Protein AF-A0A7C3GNP3-F1 (afdb_monomer_lite)

Secondary structure (DSSP, 8-state):
--HHHHHHHHHHHHHHHHHHHHHHHHHHHHHHTT-HHHHHHHHHHHHHHHHHHHHHHHHTT----HHHHHHHHHHHHHHIIIIIHHHHHHHHHHHT-

Radius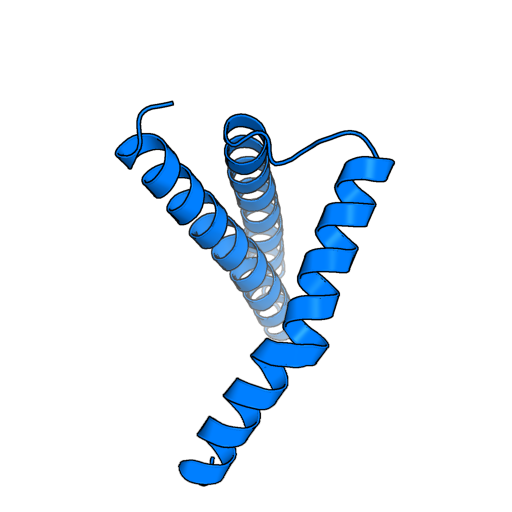 of gyration: 17.43 Å; chains: 1; bounding box: 42×31×42 Å

Structure (mmCIF, N/CA/C/O backbone):
data_AF-A0A7C3GNP3-F1
#
_entry.id   AF-A0A7C3GNP3-F1
#
loop_
_atom_site.group_PDB
_atom_site.id
_atom_site.type_symbol
_atom_site.label_atom_id
_atom_site.label_alt_id
_atom_site.label_comp_id
_atom_site.label_asym_id
_atom_site.label_entity_id
_atom_site.label_seq_id
_atom_site.pdbx_PDB_ins_code
_atom_site.Cartn_x
_atom_site.Cartn_y
_atom_site.Cartn_z
_atom_site.occupancy
_atom_site.B_iso_or_equiv
_atom_site.auth_seq_id
_atom_site.auth_comp_id
_atom_site.auth_asym_id
_atom_site.auth_atom_id
_atom_site.pdbx_PDB_model_num
ATOM 1 N N . MET A 1 1 ? 3.663 14.333 -16.660 1.00 89.12 1 MET A N 1
ATOM 2 C CA . MET A 1 1 ? 3.793 14.664 -15.221 1.00 89.12 1 MET A CA 1
ATOM 3 C C . MET A 1 1 ? 5.189 15.226 -14.954 1.00 89.12 1 MET A C 1
ATOM 5 O O . MET A 1 1 ? 6.125 14.763 -15.593 1.00 89.12 1 MET A O 1
ATOM 9 N N . ARG A 1 2 ? 5.352 16.239 -14.087 1.00 96.69 2 ARG A N 1
ATOM 10 C CA . ARG A 1 2 ? 6.687 16.739 -13.683 1.00 96.69 2 ARG A CA 1
ATOM 11 C C . ARG A 1 2 ? 7.349 15.730 -12.735 1.00 96.69 2 ARG A C 1
ATOM 13 O O . ARG A 1 2 ? 6.632 15.073 -11.990 1.00 96.69 2 ARG A O 1
ATOM 20 N N . ALA A 1 3 ? 8.682 15.643 -12.737 1.00 96.50 3 ALA A N 1
ATOM 21 C CA . ALA A 1 3 ? 9.427 14.655 -11.944 1.00 96.50 3 ALA A CA 1
ATOM 22 C C . ALA A 1 3 ? 9.049 14.685 -10.452 1.00 96.50 3 ALA A C 1
ATOM 24 O O . ALA A 1 3 ? 8.596 13.674 -9.931 1.00 96.50 3 ALA A O 1
ATOM 25 N N . MET A 1 4 ? 9.080 15.866 -9.826 1.00 98.00 4 MET A N 1
ATOM 26 C CA . MET A 1 4 ? 8.688 16.032 -8.419 1.00 98.00 4 MET A CA 1
ATOM 27 C C . MET A 1 4 ? 7.251 15.577 -8.138 1.00 98.00 4 MET A C 1
ATOM 29 O O . MET A 1 4 ? 6.977 14.954 -7.124 1.00 98.00 4 MET A O 1
ATOM 33 N N . THR A 1 5 ? 6.310 15.862 -9.043 1.00 98.38 5 THR A N 1
ATOM 34 C CA . THR A 1 5 ? 4.918 15.417 -8.880 1.00 98.38 5 THR A CA 1
ATOM 35 C C . THR A 1 5 ? 4.808 13.897 -8.954 1.00 98.38 5 THR A C 1
ATOM 37 O O . THR A 1 5 ? 4.036 13.315 -8.200 1.00 98.38 5 THR A O 1
ATOM 40 N N . LYS A 1 6 ? 5.586 13.255 -9.836 1.00 98.31 6 LYS A N 1
ATOM 41 C CA . LYS A 1 6 ? 5.633 11.793 -9.941 1.00 98.31 6 LYS A CA 1
ATOM 42 C C . LYS A 1 6 ? 6.160 11.170 -8.654 1.00 98.31 6 LYS A C 1
ATOM 44 O O . LYS A 1 6 ? 5.521 10.269 -8.125 1.00 98.31 6 LYS A O 1
ATOM 49 N N . GLU A 1 7 ? 7.258 11.701 -8.129 1.00 98.44 7 GLU A N 1
ATOM 50 C CA . GLU A 1 7 ? 7.847 11.258 -6.863 1.00 98.44 7 GLU A CA 1
ATOM 51 C C . GLU A 1 7 ? 6.871 11.429 -5.693 1.00 98.44 7 GLU A C 1
ATOM 53 O O . GLU A 1 7 ? 6.657 10.499 -4.921 1.00 98.44 7 GLU A O 1
ATOM 58 N N . ASN A 1 8 ? 6.191 12.578 -5.618 1.00 98.56 8 ASN A N 1
ATOM 59 C CA . ASN A 1 8 ? 5.184 12.834 -4.589 1.00 98.56 8 ASN A CA 1
ATOM 60 C C . ASN A 1 8 ? 4.021 11.834 -4.655 1.00 98.56 8 ASN A C 1
ATOM 62 O O . ASN A 1 8 ? 3.561 11.368 -3.617 1.00 98.56 8 ASN A O 1
ATOM 66 N N . LEU A 1 9 ? 3.547 11.485 -5.856 1.00 98.56 9 LEU A N 1
ATOM 67 C CA . LEU A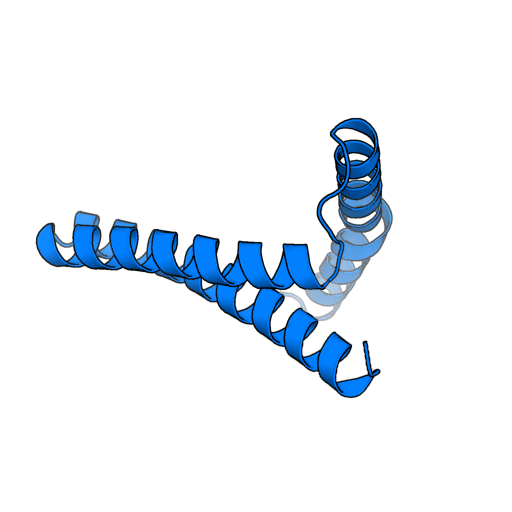 1 9 ? 2.486 10.488 -6.019 1.00 98.56 9 LEU A CA 1
ATOM 68 C C . LEU A 1 9 ? 2.959 9.071 -5.679 1.00 98.56 9 LEU A C 1
ATOM 70 O O . LEU A 1 9 ? 2.188 8.308 -5.106 1.00 98.56 9 LEU A O 1
ATOM 74 N N . GLN A 1 10 ? 4.208 8.717 -5.991 1.00 98.50 10 GLN A N 1
ATOM 75 C CA . GLN A 1 10 ? 4.793 7.431 -5.592 1.00 98.50 10 GLN A CA 1
ATOM 76 C C . GLN A 1 10 ? 4.919 7.332 -4.067 1.00 98.50 10 GLN A C 1
ATOM 78 O O . GLN A 1 10 ? 4.531 6.323 -3.481 1.00 98.50 10 GLN A O 1
ATOM 83 N N . ALA A 1 11 ? 5.391 8.400 -3.419 1.00 98.69 11 ALA A N 1
ATOM 84 C CA . ALA A 1 11 ? 5.465 8.484 -1.966 1.00 98.69 11 ALA A CA 1
ATOM 85 C C . ALA A 1 11 ? 4.072 8.414 -1.318 1.00 98.69 11 ALA A C 1
ATOM 87 O O . ALA A 1 11 ? 3.894 7.697 -0.334 1.00 98.69 11 ALA A O 1
ATOM 88 N N . ALA A 1 12 ? 3.074 9.095 -1.892 1.00 98.75 12 ALA A N 1
ATOM 89 C CA . ALA A 1 12 ? 1.691 9.020 -1.428 1.00 98.75 12 ALA A CA 1
ATOM 90 C C . ALA A 1 12 ? 1.119 7.604 -1.588 1.00 98.75 12 ALA A C 1
ATOM 92 O O . ALA A 1 12 ? 0.598 7.052 -0.627 1.00 98.75 12 ALA A O 1
ATOM 93 N N . PHE A 1 13 ? 1.291 6.963 -2.750 1.00 98.81 13 PHE A N 1
ATOM 94 C CA . PHE A 1 13 ? 0.865 5.577 -2.965 1.00 98.81 13 PHE A CA 1
ATOM 95 C C . PHE A 1 13 ? 1.465 4.616 -1.927 1.00 98.81 13 PHE A C 1
ATOM 97 O O . PHE A 1 13 ? 0.739 3.807 -1.346 1.00 98.81 13 PHE A O 1
ATOM 104 N N . ALA A 1 14 ? 2.766 4.737 -1.642 1.00 98.69 14 ALA A N 1
ATOM 105 C CA . ALA A 1 14 ? 3.424 3.937 -0.613 1.00 98.69 14 ALA A CA 1
ATOM 106 C C . ALA A 1 14 ? 2.863 4.226 0.793 1.00 98.69 14 ALA A C 1
ATOM 108 O O . ALA A 1 14 ? 2.577 3.293 1.544 1.00 98.69 14 ALA A O 1
ATOM 109 N N . GLY A 1 15 ? 2.671 5.503 1.140 1.00 98.75 15 GLY A N 1
ATOM 110 C CA . GLY A 1 15 ? 2.128 5.925 2.432 1.00 98.75 15 GLY A CA 1
ATOM 111 C C . GLY A 1 15 ? 0.708 5.415 2.680 1.00 98.75 15 GLY A C 1
ATOM 112 O O . GLY A 1 15 ? 0.449 4.820 3.727 1.00 98.75 15 GLY A O 1
ATOM 113 N N . GLU A 1 16 ? -0.181 5.576 1.700 1.00 98.81 16 GLU A N 1
ATOM 114 C CA . GLU A 1 16 ? -1.574 5.121 1.778 1.00 98.81 16 GLU A CA 1
ATOM 115 C C . GLU A 1 16 ? -1.673 3.588 1.832 1.00 98.81 16 GLU A C 1
ATOM 117 O O . GLU A 1 16 ? -2.437 3.032 2.622 1.00 98.81 16 GLU A O 1
ATOM 122 N N . SER A 1 17 ? -0.826 2.875 1.079 1.00 98.75 17 SER A N 1
ATOM 123 C CA . SER A 1 17 ? -0.761 1.405 1.125 1.00 98.75 17 SER A CA 1
ATOM 124 C C . SER A 1 17 ? -0.321 0.892 2.504 1.00 98.75 17 SER A C 1
ATOM 126 O O . SER A 1 17 ? -0.900 -0.052 3.048 1.00 98.75 17 SER A O 1
ATOM 128 N N . GLN A 1 18 ? 0.669 1.547 3.121 1.00 98.81 18 GLN A N 1
ATOM 129 C CA . GLN A 1 18 ? 1.091 1.236 4.489 1.00 98.81 18 GLN A CA 1
ATOM 130 C C . GLN A 1 18 ? 0.009 1.586 5.520 1.00 98.81 18 GLN A C 1
ATOM 132 O O . GLN A 1 18 ? -0.160 0.857 6.499 1.00 98.81 18 GLN A O 1
ATOM 137 N N . ALA A 1 19 ? -0.710 2.699 5.341 1.00 98.81 19 ALA A N 1
ATOM 138 C CA . ALA A 1 19 ? -1.811 3.098 6.215 1.00 98.81 19 ALA A CA 1
ATOM 139 C C . ALA A 1 19 ? -2.950 2.070 6.178 1.00 98.81 19 ALA A C 1
ATOM 141 O O . ALA A 1 19 ? -3.341 1.576 7.237 1.00 98.81 19 ALA A O 1
ATOM 142 N N . HIS A 1 20 ? -3.379 1.655 4.982 1.00 98.81 20 HIS A N 1
ATOM 143 C CA . HIS A 1 20 ? -4.349 0.577 4.782 1.00 98.81 20 HIS A CA 1
ATOM 144 C C . HIS A 1 20 ? -3.972 -0.686 5.572 1.00 98.81 20 HIS A C 1
ATOM 146 O O . HIS A 1 20 ? -4.756 -1.161 6.399 1.00 98.81 20 HIS A O 1
ATOM 152 N N . MET A 1 21 ? -2.746 -1.191 5.383 1.00 98.81 21 MET A N 1
ATOM 153 C CA . MET A 1 21 ? -2.280 -2.407 6.059 1.00 98.81 21 MET A CA 1
ATOM 154 C C . MET A 1 21 ? -2.248 -2.249 7.589 1.00 98.81 21 MET A C 1
ATOM 156 O O . MET A 1 21 ? -2.736 -3.115 8.319 1.00 98.81 21 MET A O 1
ATOM 160 N N . LYS A 1 22 ? -1.739 -1.115 8.096 1.00 98.81 22 LYS A N 1
ATOM 161 C CA . LYS A 1 22 ? -1.729 -0.817 9.539 1.00 98.81 22 LYS A CA 1
ATOM 162 C C . LYS A 1 22 ? -3.139 -0.782 10.119 1.00 98.81 22 LYS A C 1
ATOM 164 O O . LYS A 1 22 ? -3.372 -1.348 11.183 1.00 98.81 22 LYS A O 1
ATOM 169 N N . TYR A 1 23 ? -4.086 -0.147 9.437 1.00 98.88 23 TYR A N 1
ATOM 170 C CA . TYR A 1 23 ? -5.450 -0.014 9.938 1.00 98.88 23 TYR A CA 1
ATOM 171 C C . TYR A 1 23 ? -6.201 -1.346 9.949 1.00 98.88 23 TYR A C 1
ATOM 173 O O . TYR A 1 23 ? -6.938 -1.602 10.899 1.00 98.88 23 TYR A O 1
ATOM 181 N N . LEU A 1 24 ? -5.945 -2.254 9.002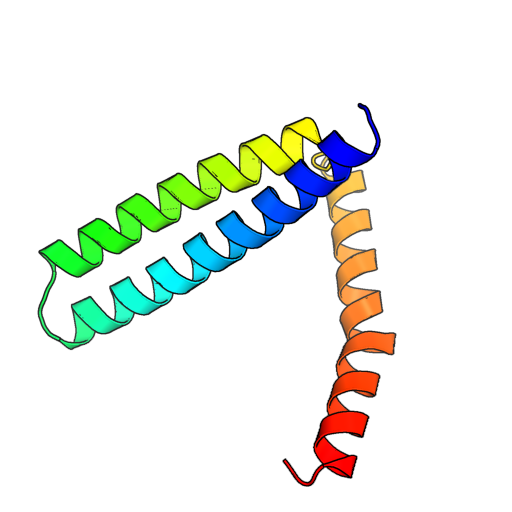 1.00 98.88 24 LEU A N 1
ATOM 182 C CA . LEU A 1 24 ? -6.448 -3.628 9.102 1.00 98.88 24 LEU A CA 1
ATOM 183 C C . LEU A 1 24 ? -5.880 -4.364 10.326 1.00 98.88 24 LEU A C 1
ATOM 185 O O . LEU A 1 24 ? -6.633 -5.008 11.062 1.00 98.88 24 LEU A O 1
ATOM 189 N N . ALA A 1 25 ? -4.580 -4.225 10.600 1.00 98.81 25 ALA A N 1
ATOM 190 C CA . ALA A 1 25 ? -3.962 -4.814 11.789 1.00 98.81 25 ALA A CA 1
ATOM 191 C C . ALA A 1 25 ? -4.529 -4.220 13.095 1.00 98.81 25 ALA A C 1
ATOM 193 O O . ALA A 1 25 ? -4.830 -4.954 14.039 1.00 98.81 25 ALA A O 1
ATOM 194 N N . PHE A 1 26 ? -4.743 -2.902 13.144 1.00 98.81 26 PHE A N 1
ATOM 195 C CA . PHE A 1 26 ? -5.336 -2.22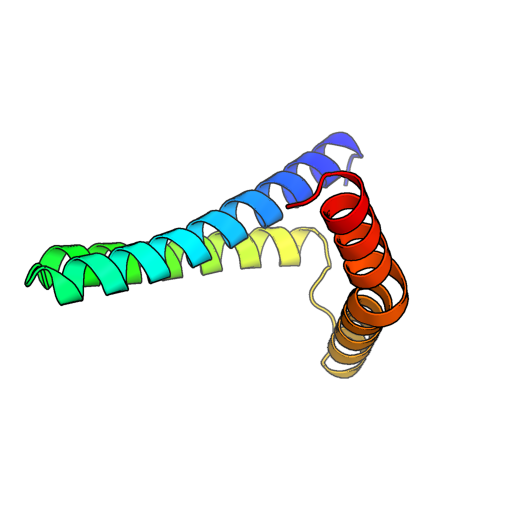5 14.302 1.00 98.81 26 PHE A CA 1
ATOM 196 C C . PHE A 1 26 ? -6.799 -2.613 14.506 1.00 98.81 26 PHE A C 1
ATOM 198 O O . PHE A 1 26 ? -7.226 -2.792 15.645 1.00 98.81 26 PHE A O 1
ATOM 205 N N . ALA A 1 27 ? -7.557 -2.808 13.424 1.00 98.88 27 ALA A N 1
ATOM 206 C CA . ALA A 1 27 ? -8.912 -3.332 13.506 1.00 98.88 27 ALA A CA 1
ATOM 207 C C . ALA A 1 27 ? -8.940 -4.725 14.146 1.00 98.88 27 ALA A C 1
ATOM 209 O O . ALA A 1 27 ? -9.725 -4.963 15.062 1.00 98.88 27 ALA A O 1
ATOM 210 N N . ALA A 1 28 ? -8.050 -5.624 13.712 1.00 98.75 28 ALA A N 1
ATOM 211 C CA . ALA A 1 28 ? -7.943 -6.966 14.280 1.00 98.75 28 ALA A CA 1
ATOM 212 C C . ALA A 1 28 ? -7.565 -6.935 15.770 1.00 98.75 28 ALA A C 1
ATOM 214 O O . ALA A 1 28 ? -8.087 -7.721 16.560 1.00 98.75 28 ALA A O 1
ATOM 215 N N . GLN A 1 29 ? -6.686 -6.014 16.174 1.00 98.88 29 GLN A N 1
ATOM 216 C CA . GLN A 1 29 ? -6.344 -5.819 17.581 1.00 98.88 29 GLN A CA 1
ATOM 217 C C . GLN A 1 29 ? -7.533 -5.276 18.394 1.00 98.88 29 GLN A C 1
ATOM 219 O O . GLN A 1 29 ? -7.828 -5.799 19.466 1.00 98.88 29 GLN A O 1
ATOM 224 N N . ALA A 1 30 ? -8.264 -4.289 17.871 1.00 98.81 30 ALA A N 1
ATOM 225 C CA . ALA A 1 30 ? -9.452 -3.742 18.525 1.00 98.81 30 ALA A CA 1
ATOM 226 C C . ALA A 1 30 ? -10.560 -4.797 18.708 1.00 98.81 30 ALA A C 1
ATOM 228 O O . ALA A 1 30 ? -11.244 -4.793 19.732 1.00 98.81 30 ALA A O 1
ATOM 229 N N . GLU A 1 31 ? -10.709 -5.727 17.761 1.00 98.62 31 GLU A N 1
ATOM 230 C CA . GLU A 1 31 ? -11.639 -6.854 17.885 1.00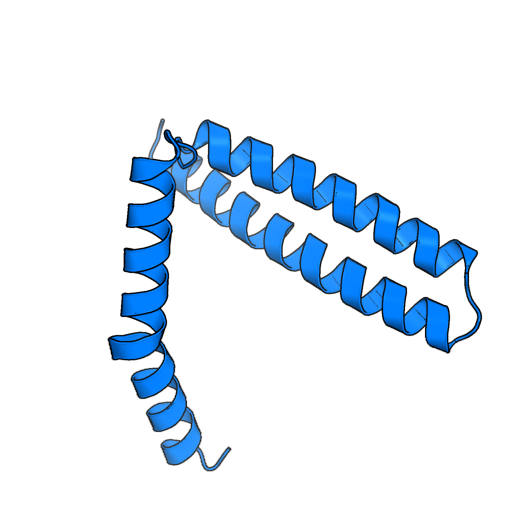 98.62 31 GLU A CA 1
ATOM 231 C C . GLU A 1 31 ? -11.235 -7.790 19.035 1.00 98.62 31 GLU A C 1
ATOM 233 O O . GLU A 1 31 ? -12.063 -8.117 19.886 1.00 98.62 31 GLU A O 1
ATOM 238 N N . LYS A 1 32 ? -9.943 -8.145 19.137 1.00 98.75 32 LYS A N 1
ATOM 239 C CA . LYS A 1 32 ? -9.407 -8.960 20.247 1.00 98.75 32 LYS A CA 1
ATOM 240 C C . LYS A 1 32 ? -9.617 -8.309 21.617 1.00 98.75 32 LYS A C 1
ATOM 242 O O . LYS A 1 32 ? -9.790 -9.009 22.609 1.00 98.75 32 LYS A O 1
ATOM 247 N N . GLU A 1 33 ? -9.615 -6.981 21.672 1.00 98.75 33 GLU A N 1
ATOM 248 C CA . GLU A 1 33 ? -9.856 -6.196 22.888 1.00 98.75 33 GLU A CA 1
ATOM 249 C C . GLU A 1 33 ? -11.347 -5.975 23.201 1.00 98.75 33 GLU A C 1
ATOM 251 O O . GLU A 1 33 ? -11.673 -5.279 24.165 1.00 98.75 33 GLU A O 1
ATOM 256 N N . GLY A 1 34 ? -12.266 -6.521 22.397 1.00 98.50 34 GLY A N 1
ATOM 257 C CA . GLY A 1 34 ? -13.705 -6.346 22.594 1.00 98.50 34 GLY A CA 1
ATOM 258 C C . GLY A 1 34 ? -14.191 -4.923 22.298 1.00 98.50 34 GLY A C 1
ATOM 259 O O . GLY A 1 34 ? -15.135 -4.444 22.928 1.00 98.50 34 GLY A O 1
ATOM 260 N N . LYS A 1 35 ? -13.551 -4.225 21.350 1.00 98.81 35 LYS A N 1
ATOM 261 C CA . LYS A 1 35 ? -13.880 -2.851 20.929 1.00 98.81 35 LYS A CA 1
ATOM 262 C C . LYS A 1 35 ? -14.471 -2.826 19.505 1.00 98.81 35 LYS A C 1
ATOM 264 O O . LYS A 1 35 ? -13.888 -2.199 18.614 1.00 98.81 35 LYS A O 1
ATOM 269 N N . PRO A 1 36 ? -15.661 -3.409 19.266 1.00 98.25 36 PRO A N 1
ATOM 270 C CA . PRO A 1 36 ? -16.184 -3.640 17.912 1.00 98.25 36 PRO A CA 1
ATOM 271 C C . PRO A 1 36 ? -16.432 -2.348 17.117 1.00 98.25 36 PRO A C 1
ATOM 273 O O . PRO A 1 36 ? -16.233 -2.295 15.906 1.00 98.25 36 PRO A O 1
ATOM 276 N N . ASN A 1 37 ? -16.815 -1.253 17.784 1.00 98.81 37 ASN A N 1
ATOM 277 C CA . ASN A 1 37 ? -16.996 0.037 17.111 1.00 98.81 37 ASN A CA 1
ATOM 278 C C . ASN A 1 37 ? -15.674 0.637 16.610 1.00 98.81 37 ASN A C 1
ATOM 280 O O . ASN A 1 37 ? -15.663 1.277 15.561 1.00 98.81 37 ASN A O 1
ATOM 284 N N . ILE A 1 38 ? -14.575 0.426 17.342 1.00 98.81 38 ILE A N 1
ATOM 285 C CA . ILE A 1 38 ? -13.240 0.898 16.955 1.00 98.81 38 ILE A CA 1
ATOM 286 C C . ILE A 1 38 ? -12.682 0.007 15.844 1.00 98.81 38 ILE A C 1
ATOM 288 O O . ILE A 1 38 ? -12.150 0.528 14.868 1.00 98.81 38 ILE A O 1
ATOM 292 N N . ALA A 1 39 ? -12.875 -1.312 15.938 1.00 98.88 39 ALA A N 1
ATOM 293 C CA . ALA A 1 39 ? -12.517 -2.240 14.867 1.00 98.88 39 ALA A CA 1
ATOM 294 C C . ALA A 1 39 ? -13.197 -1.855 13.543 1.00 98.88 39 ALA A C 1
ATOM 296 O O . ALA A 1 39 ? -12.528 -1.673 12.526 1.00 98.88 39 ALA A O 1
ATOM 297 N N . ARG A 1 40 ? -14.513 -1.607 13.582 1.00 98.81 40 ARG A N 1
ATOM 298 C CA . ARG A 1 40 ? -15.284 -1.149 12.419 1.00 98.81 40 ARG A CA 1
ATOM 299 C C . ARG A 1 40 ? -14.797 0.196 11.876 1.00 98.81 40 ARG A C 1
ATOM 301 O O . ARG A 1 40 ? -14.758 0.378 10.662 1.00 98.81 40 ARG A O 1
ATOM 308 N N . LEU A 1 41 ? -14.433 1.136 12.752 1.00 98.88 41 LEU A N 1
ATOM 309 C CA . LEU A 1 41 ? -13.868 2.420 12.333 1.00 98.88 41 LEU A CA 1
ATOM 310 C C . LEU A 1 41 ? -12.557 2.216 11.565 1.00 98.88 41 LEU A C 1
ATOM 312 O O . LEU A 1 41 ? -12.414 2.743 10.466 1.00 98.88 41 LEU A O 1
ATOM 316 N N . PHE A 1 42 ? -11.633 1.418 12.101 1.00 98.88 42 PHE A N 1
ATOM 317 C CA . PHE A 1 42 ? -10.368 1.137 11.427 1.00 98.88 42 PHE A CA 1
ATOM 318 C C . PHE A 1 42 ? -10.558 0.410 10.093 1.00 98.88 42 PHE A C 1
ATOM 320 O O . PHE A 1 42 ? -9.895 0.766 9.127 1.00 98.88 42 PHE A O 1
ATOM 327 N N . GLN A 1 43 ? -11.492 -0.541 9.996 1.00 98.88 43 GLN A N 1
ATOM 328 C CA . GLN A 1 43 ? -11.826 -1.193 8.722 1.00 98.88 43 GLN A CA 1
ATOM 329 C C . GLN A 1 43 ? -12.348 -0.194 7.683 1.00 98.88 43 GLN A C 1
ATOM 331 O O . GLN A 1 43 ? -11.939 -0.238 6.524 1.00 98.88 43 GLN A O 1
ATOM 336 N N . ALA A 1 44 ? -13.229 0.722 8.095 1.00 98.81 44 ALA A N 1
ATOM 337 C CA . ALA A 1 44 ? -13.766 1.745 7.204 1.00 98.81 44 ALA A CA 1
ATOM 338 C C . ALA A 1 44 ? -12.668 2.697 6.702 1.00 98.81 44 ALA A C 1
ATOM 340 O O . ALA A 1 44 ? -12.622 3.003 5.512 1.00 98.81 44 ALA A O 1
ATOM 341 N N . ILE A 1 45 ? -11.762 3.123 7.587 1.00 98.81 45 ILE A N 1
ATOM 342 C CA . ILE A 1 45 ? -10.634 3.987 7.214 1.00 98.81 45 ILE A CA 1
ATOM 343 C C . ILE A 1 45 ? -9.641 3.222 6.333 1.00 98.81 45 ILE A C 1
ATOM 345 O O . ILE A 1 45 ? -9.212 3.758 5.322 1.00 98.81 45 ILE A O 1
ATOM 349 N N . ALA A 1 46 ? -9.336 1.955 6.632 1.00 98.88 46 ALA A N 1
ATOM 350 C CA . ALA A 1 46 ? -8.476 1.136 5.779 1.00 98.88 46 ALA A CA 1
ATOM 351 C C . ALA A 1 46 ? -9.000 1.094 4.336 1.00 98.88 46 ALA A C 1
ATOM 353 O O . ALA A 1 46 ? -8.228 1.249 3.392 1.00 98.88 46 ALA A O 1
ATOM 354 N N . TYR A 1 47 ? -10.312 0.936 4.151 1.00 98.88 47 TYR A N 1
ATOM 355 C CA . TYR A 1 47 ? -10.914 1.000 2.821 1.00 98.88 47 TYR A CA 1
ATOM 356 C C . TYR A 1 47 ? -10.795 2.394 2.181 1.00 98.88 47 TYR A C 1
ATOM 358 O O . TYR A 1 47 ? -10.540 2.491 0.982 1.00 98.88 47 TYR A O 1
ATOM 366 N N . ALA A 1 48 ? -10.923 3.474 2.957 1.00 98.81 48 ALA A N 1
ATOM 367 C CA . ALA A 1 48 ? -10.681 4.826 2.452 1.00 98.81 48 ALA A CA 1
ATOM 368 C C . ALA A 1 48 ? -9.238 5.000 1.938 1.00 98.81 48 ALA A C 1
ATOM 370 O O . ALA A 1 48 ? -9.054 5.475 0.818 1.00 98.81 48 ALA A O 1
ATOM 371 N N . GLU A 1 49 ? -8.230 4.514 2.670 1.00 98.81 49 GLU A N 1
ATOM 372 C CA . GLU A 1 49 ? -6.832 4.615 2.219 1.00 98.81 49 GLU A CA 1
ATOM 373 C C . GLU A 1 49 ? -6.550 3.743 0.993 1.00 98.81 49 GLU A C 1
ATOM 375 O O . GLU A 1 49 ? -5.787 4.132 0.110 1.00 98.81 49 GLU A O 1
ATOM 380 N N . GLN A 1 50 ? -7.234 2.602 0.856 1.00 98.81 50 GLN A N 1
ATOM 381 C CA . GLN A 1 50 ? -7.195 1.828 -0.386 1.00 98.81 50 GLN A CA 1
ATOM 382 C C . GLN A 1 50 ? -7.712 2.655 -1.576 1.00 98.81 50 GLN A C 1
ATOM 384 O O . GLN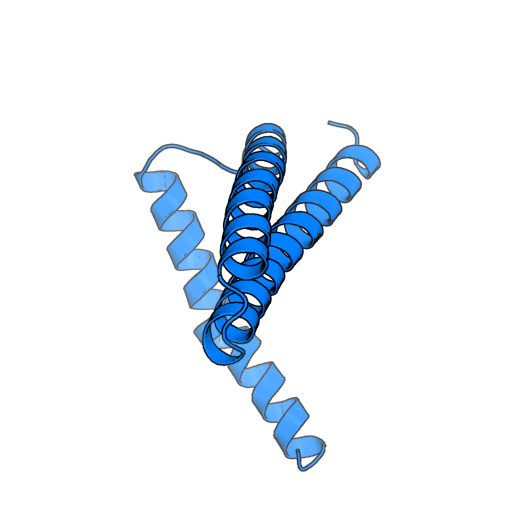 A 1 50 ? -7.123 2.605 -2.659 1.00 98.81 50 GLN A O 1
ATOM 389 N N . VAL A 1 51 ? -8.788 3.430 -1.398 1.00 98.81 51 VAL A N 1
ATOM 390 C CA . VAL A 1 51 ? -9.302 4.336 -2.439 1.00 98.81 51 VAL A CA 1
ATOM 391 C C . VAL A 1 51 ? -8.276 5.427 -2.767 1.00 98.81 51 VAL A C 1
ATOM 393 O O . VAL A 1 51 ? -8.019 5.671 -3.947 1.00 98.81 51 VAL A O 1
ATOM 396 N N . HIS A 1 52 ? -7.644 6.044 -1.764 1.00 98.81 52 HIS A N 1
ATOM 397 C CA . HIS A 1 52 ? -6.590 7.045 -1.978 1.00 98.81 52 HIS A CA 1
ATOM 398 C C . HIS A 1 52 ? -5.389 6.464 -2.741 1.00 98.81 52 HIS A C 1
ATOM 400 O O . HIS A 1 52 ? -5.009 6.995 -3.790 1.00 98.81 52 HIS A O 1
ATOM 406 N N . ALA A 1 53 ? -4.858 5.321 -2.295 1.00 98.75 53 ALA A N 1
ATOM 407 C CA . ALA A 1 53 ? -3.765 4.613 -2.959 1.00 98.75 53 ALA A CA 1
ATOM 408 C C . ALA A 1 53 ? -4.116 4.263 -4.415 1.00 98.75 53 ALA A C 1
ATOM 410 O O . ALA A 1 53 ? -3.335 4.526 -5.331 1.00 98.75 53 ALA A O 1
ATOM 411 N N . THR A 1 54 ? -5.322 3.738 -4.652 1.00 98.75 54 THR A N 1
ATOM 412 C CA . THR A 1 54 ? -5.788 3.364 -5.997 1.00 98.75 54 THR A CA 1
ATOM 413 C C . THR A 1 54 ? -5.842 4.575 -6.929 1.00 98.75 54 THR A C 1
ATOM 415 O O . THR A 1 54 ? -5.441 4.481 -8.090 1.00 98.75 54 THR A O 1
ATOM 418 N N . ASN A 1 55 ? -6.284 5.733 -6.429 1.00 98.81 55 ASN A N 1
ATOM 419 C CA . ASN A 1 55 ? -6.304 6.969 -7.209 1.00 98.81 55 ASN A CA 1
ATOM 420 C C . ASN A 1 55 ? -4.888 7.417 -7.595 1.00 98.81 55 ASN A C 1
ATOM 422 O O . ASN A 1 55 ? -4.651 7.758 -8.753 1.00 98.81 55 ASN A O 1
ATOM 426 N N . HIS A 1 56 ? -3.928 7.371 -6.668 1.00 98.69 56 HIS A N 1
ATOM 427 C CA . HIS A 1 56 ? -2.536 7.714 -6.970 1.00 98.69 56 HIS A CA 1
ATOM 428 C C . HIS A 1 56 ? -1.901 6.749 -7.975 1.00 98.69 56 HIS A C 1
ATOM 430 O O . HIS A 1 56 ? -1.262 7.199 -8.926 1.00 98.69 56 HIS A O 1
ATOM 436 N N . LEU A 1 57 ? -2.126 5.441 -7.821 1.00 98.50 57 LEU A N 1
ATOM 437 C CA . LEU A 1 57 ? -1.628 4.434 -8.759 1.00 98.50 57 LEU A CA 1
ATOM 438 C C . LEU A 1 57 ? -2.203 4.641 -10.166 1.00 98.50 57 LEU A C 1
ATOM 440 O O . LEU A 1 57 ? -1.475 4.547 -11.156 1.00 98.50 57 LEU A O 1
ATOM 444 N N . LYS A 1 58 ? -3.492 4.985 -10.256 1.00 98.31 58 LYS A N 1
ATOM 445 C CA . LYS A 1 58 ? -4.146 5.319 -11.523 1.00 98.31 58 LYS A CA 1
ATOM 446 C C . LYS A 1 58 ? -3.516 6.547 -12.184 1.00 98.31 58 LYS A C 1
ATOM 448 O O . LYS A 1 58 ? -3.198 6.485 -13.368 1.00 98.31 58 LYS A O 1
ATOM 453 N N . GLU A 1 59 ? -3.285 7.629 -11.439 1.00 98.31 59 GLU A N 1
ATOM 454 C CA . GLU A 1 59 ? -2.635 8.842 -11.968 1.00 98.31 59 GLU A CA 1
ATOM 455 C C . GLU A 1 59 ? -1.170 8.612 -12.377 1.00 98.31 59 GLU A C 1
ATOM 457 O O . GLU A 1 59 ? -0.656 9.267 -13.286 1.00 98.31 59 GLU A O 1
ATOM 462 N N . LEU A 1 60 ? -0.494 7.649 -11.746 1.00 98.06 60 LEU A N 1
ATOM 463 C CA . LEU A 1 60 ? 0.838 7.190 -12.144 1.00 98.06 60 LEU A CA 1
ATOM 464 C C . LEU A 1 60 ? 0.828 6.305 -13.402 1.00 98.06 60 LEU A C 1
ATOM 466 O O . LEU A 1 60 ? 1.901 6.007 -13.928 1.00 98.06 60 LEU A O 1
ATOM 470 N N . GLY A 1 61 ? -0.347 5.895 -13.889 1.00 97.50 61 GLY A N 1
ATOM 471 C CA . GLY A 1 61 ? -0.487 4.952 -14.999 1.00 97.50 61 GLY A CA 1
ATOM 472 C C . GLY A 1 61 ? -0.130 3.512 -14.623 1.00 97.50 61 GLY A C 1
ATOM 473 O O . GLY A 1 61 ? 0.193 2.723 -15.501 1.00 97.50 61 GLY A O 1
ATOM 474 N N . GLY A 1 62 ? -0.169 3.167 -13.333 1.00 97.25 62 GLY A N 1
ATOM 475 C CA . GLY A 1 62 ? 0.192 1.840 -12.826 1.00 97.25 62 GLY A CA 1
ATOM 476 C C . GLY A 1 62 ? -0.911 0.783 -12.934 1.00 97.25 62 GLY A C 1
ATOM 477 O O . GLY A 1 62 ? -0.745 -0.305 -12.400 1.00 97.25 62 GLY A O 1
ATOM 478 N N . ILE A 1 63 ? -2.040 1.096 -13.580 1.00 98.19 63 ILE A N 1
ATOM 479 C CA . ILE A 1 63 ? -3.146 0.157 -13.816 1.00 98.19 63 ILE A CA 1
ATOM 480 C C . ILE A 1 63 ? -3.341 0.030 -15.328 1.00 98.19 63 ILE A C 1
ATOM 482 O O . ILE A 1 63 ? -3.899 0.928 -15.963 1.00 98.19 63 ILE A O 1
ATOM 486 N N . GLY A 1 64 ? -2.853 -1.074 -15.891 1.00 97.62 64 GLY A N 1
ATOM 487 C CA . GLY A 1 64 ? -3.033 -1.458 -17.288 1.00 97.62 64 GLY A CA 1
ATOM 488 C C . GLY A 1 64 ? -4.189 -2.442 -17.477 1.00 97.62 64 GLY A C 1
ATOM 489 O O . GLY A 1 64 ? -5.059 -2.593 -16.612 1.00 97.62 64 GLY A O 1
ATOM 490 N N . ASP A 1 65 ? -4.195 -3.132 -18.617 1.00 98.62 65 ASP A N 1
ATOM 491 C CA . ASP A 1 65 ? -5.061 -4.296 -18.803 1.00 98.62 65 ASP A CA 1
ATOM 492 C C . ASP A 1 65 ? -4.593 -5.491 -17.951 1.00 98.62 65 ASP A C 1
ATOM 494 O O . ASP A 1 65 ? -3.542 -5.463 -17.310 1.00 98.62 65 ASP A O 1
ATOM 498 N N . THR A 1 66 ? -5.394 -6.557 -17.907 1.00 98.56 66 THR A N 1
ATOM 499 C CA . THR A 1 66 ? -5.093 -7.727 -17.072 1.00 98.56 66 THR A CA 1
ATOM 500 C C . THR A 1 66 ? -3.757 -8.383 -17.421 1.00 98.56 66 THR A C 1
ATOM 502 O O . THR A 1 66 ? -3.091 -8.868 -16.512 1.00 98.56 66 THR A O 1
ATOM 505 N N . VAL A 1 67 ? -3.347 -8.391 -18.693 1.00 98.56 67 VAL A N 1
ATOM 506 C CA . VAL A 1 67 ? -2.081 -9.012 -19.109 1.00 98.56 67 VAL A CA 1
ATOM 507 C C . VAL A 1 67 ? -0.908 -8.166 -18.622 1.00 98.56 67 VAL A C 1
ATOM 509 O O . VAL A 1 67 ? -0.033 -8.691 -17.942 1.00 98.56 67 VAL A O 1
ATOM 512 N N . ALA A 1 68 ? -0.944 -6.854 -18.855 1.00 98.44 68 ALA A N 1
ATOM 513 C CA . ALA A 1 68 ? 0.078 -5.931 -18.370 1.00 98.44 68 ALA A CA 1
ATOM 514 C C . ALA A 1 68 ? 0.186 -5.935 -16.833 1.00 98.44 68 ALA A C 1
ATOM 516 O O . ALA A 1 68 ? 1.283 -5.891 -16.279 1.00 98.44 68 ALA A O 1
ATOM 517 N N . ASN A 1 69 ? -0.945 -6.030 -16.125 1.00 98.62 69 ASN A N 1
ATOM 518 C CA . ASN A 1 69 ? -0.952 -6.108 -14.662 1.00 98.62 69 ASN A CA 1
ATOM 519 C C . ASN A 1 69 ? -0.344 -7.428 -14.152 1.00 98.62 69 ASN A C 1
ATOM 521 O O . ASN A 1 69 ? 0.338 -7.423 -13.129 1.00 98.62 69 ASN A O 1
ATOM 525 N N . LEU A 1 70 ? -0.561 -8.547 -14.857 1.00 98.69 70 LEU A N 1
ATOM 526 C CA . LEU A 1 70 ? 0.077 -9.830 -14.535 1.00 98.69 70 LEU A CA 1
ATOM 527 C C . LEU A 1 70 ? 1.589 -9.781 -14.762 1.00 98.69 70 LEU A C 1
ATOM 529 O O . LEU A 1 70 ? 2.338 -10.259 -13.918 1.00 98.69 70 LEU A O 1
ATOM 533 N N . GLU A 1 71 ? 2.043 -9.182 -15.862 1.00 98.56 71 GLU A N 1
ATOM 534 C CA . GLU A 1 71 ? 3.474 -8.999 -16.134 1.00 98.56 71 GLU A CA 1
ATOM 535 C C . GLU A 1 71 ? 4.148 -8.139 -15.059 1.00 98.56 71 GLU A C 1
ATOM 537 O O . GLU A 1 71 ? 5.221 -8.493 -14.572 1.00 98.56 71 GLU A O 1
ATOM 542 N N . ALA A 1 72 ? 3.496 -7.052 -14.631 1.00 98.25 72 ALA A N 1
ATOM 543 C CA . ALA A 1 72 ? 3.985 -6.213 -13.540 1.00 98.25 72 ALA A CA 1
ATOM 544 C C . ALA A 1 72 ? 4.077 -6.981 -12.210 1.00 98.25 72 ALA A C 1
ATOM 546 O O . ALA A 1 72 ? 5.065 -6.832 -11.490 1.00 98.25 72 ALA A O 1
ATOM 547 N N . ALA A 1 73 ? 3.083 -7.821 -11.899 1.00 98.38 73 ALA A N 1
ATOM 548 C CA . ALA A 1 73 ? 3.102 -8.664 -10.706 1.00 98.38 73 ALA A CA 1
ATOM 549 C C . ALA A 1 73 ? 4.235 -9.699 -10.761 1.00 98.38 73 ALA A C 1
ATOM 551 O O . ALA A 1 73 ? 5.002 -9.802 -9.811 1.00 98.38 73 ALA A O 1
ATOM 552 N N . ILE A 1 74 ? 4.396 -10.403 -11.889 1.00 98.62 74 ILE A N 1
ATOM 553 C CA . ILE A 1 74 ? 5.485 -11.373 -12.088 1.00 98.62 74 ILE A CA 1
ATOM 554 C C . ILE A 1 74 ? 6.843 -10.697 -11.895 1.00 98.62 74 ILE A C 1
ATOM 556 O O . ILE A 1 74 ? 7.673 -11.214 -11.161 1.00 98.62 74 ILE A O 1
ATOM 560 N N . ALA A 1 75 ? 7.061 -9.531 -12.508 1.00 98.38 75 ALA A N 1
ATOM 561 C CA . ALA A 1 75 ? 8.320 -8.806 -12.369 1.00 98.38 75 ALA A CA 1
ATOM 562 C C . ALA A 1 75 ? 8.615 -8.410 -10.909 1.00 98.38 75 ALA A C 1
ATOM 564 O O . ALA A 1 75 ? 9.758 -8.529 -10.469 1.00 98.38 75 ALA A O 1
ATOM 565 N N . GLY A 1 76 ? 7.595 -7.966 -10.164 1.00 98.12 76 GLY A N 1
ATOM 566 C CA . GLY A 1 76 ? 7.717 -7.652 -8.738 1.00 98.12 76 GLY A CA 1
ATOM 567 C C . GLY A 1 76 ? 8.089 -8.877 -7.903 1.00 98.12 76 GLY A C 1
ATOM 568 O O . GLY A 1 76 ? 9.093 -8.853 -7.201 1.00 98.12 76 GLY A O 1
ATOM 569 N N . GLU A 1 77 ? 7.339 -9.969 -8.047 1.00 98.56 77 GLU A N 1
ATOM 570 C CA . GLU A 1 77 ? 7.578 -11.228 -7.326 1.00 98.56 77 GLU A CA 1
ATOM 571 C C . GLU A 1 77 ? 8.953 -11.833 -7.660 1.00 98.56 77 GLU A C 1
ATOM 573 O O . GLU A 1 77 ? 9.670 -12.294 -6.774 1.00 98.56 77 GLU A O 1
ATOM 578 N N . THR A 1 78 ? 9.372 -11.792 -8.930 1.00 98.56 78 THR A N 1
ATOM 579 C CA . THR A 1 78 ? 10.710 -12.238 -9.344 1.00 98.56 78 THR A CA 1
ATOM 580 C C . THR A 1 78 ? 11.801 -11.420 -8.659 1.00 98.56 78 THR A C 1
ATOM 582 O O . THR A 1 78 ? 12.737 -12.006 -8.123 1.00 98.56 78 THR A O 1
ATOM 585 N N . PHE A 1 79 ? 11.674 -10.090 -8.618 1.00 98.50 79 PHE A N 1
ATOM 586 C CA . PHE A 1 79 ? 12.624 -9.241 -7.896 1.00 98.50 79 PHE A CA 1
ATOM 587 C C . PHE A 1 79 ? 12.666 -9.572 -6.399 1.00 98.50 79 PHE A C 1
ATOM 589 O O . PHE A 1 79 ? 13.747 -9.645 -5.810 1.00 98.50 79 PHE A O 1
ATOM 596 N N . GLU A 1 80 ? 11.508 -9.805 -5.777 1.00 98.44 80 GLU A N 1
ATOM 597 C CA . GLU A 1 80 ? 11.446 -10.159 -4.361 1.00 98.44 80 GLU A CA 1
ATOM 598 C C . GLU A 1 80 ? 12.187 -11.470 -4.065 1.00 98.44 80 GLU A C 1
ATOM 600 O O . GLU A 1 80 ? 12.997 -11.528 -3.135 1.00 98.44 80 GLU A O 1
ATOM 605 N N . VAL A 1 81 ? 11.949 -12.500 -4.881 1.00 98.25 81 VAL A N 1
ATOM 606 C CA . VAL A 1 81 ? 12.526 -13.841 -4.720 1.00 98.25 81 VAL A CA 1
ATOM 607 C C . VAL A 1 81 ? 14.013 -13.884 -5.065 1.00 98.25 81 VAL A C 1
ATOM 609 O O . VAL A 1 81 ? 14.798 -14.457 -4.309 1.00 98.25 81 VAL A O 1
ATOM 612 N N . GLU A 1 82 ? 14.404 -13.327 -6.210 1.00 97.62 82 GLU A N 1
ATOM 613 C CA . GLU A 1 82 ? 15.758 -13.482 -6.751 1.00 97.62 82 GLU A CA 1
ATOM 614 C C . GLU A 1 82 ? 16.754 -12.482 -6.151 1.00 97.62 82 GLU A C 1
ATOM 616 O O . GLU A 1 82 ? 17.940 -12.799 -6.045 1.00 97.62 82 GLU A O 1
ATOM 621 N N . GLU A 1 83 ? 16.291 -11.300 -5.725 1.00 98.19 83 GLU A N 1
ATOM 622 C CA . GLU A 1 83 ? 17.167 -10.219 -5.261 1.00 98.19 83 GLU A CA 1
ATOM 623 C C . GLU A 1 83 ? 16.848 -9.760 -3.832 1.00 98.19 83 GLU A C 1
ATOM 625 O O . GLU A 1 83 ? 17.703 -9.856 -2.946 1.00 98.19 83 GLU A O 1
ATOM 630 N N . MET A 1 84 ? 15.634 -9.254 -3.586 1.00 98.44 84 MET A N 1
ATOM 631 C CA . MET A 1 84 ? 15.314 -8.518 -2.357 1.00 98.44 84 MET A CA 1
ATOM 632 C C . MET A 1 84 ? 15.461 -9.380 -1.100 1.00 98.44 84 MET A C 1
ATOM 634 O O . MET A 1 84 ? 16.183 -8.998 -0.177 1.00 98.44 84 MET A O 1
ATOM 638 N N . TYR A 1 85 ? 14.797 -10.540 -1.044 1.00 98.31 85 TYR A N 1
ATOM 639 C CA . TYR A 1 85 ? 14.806 -11.375 0.157 1.00 98.31 85 TYR A CA 1
ATOM 640 C C . TYR A 1 85 ? 16.176 -11.990 0.424 1.00 98.31 85 TYR A C 1
ATOM 642 O O . TYR A 1 85 ? 16.593 -12.047 1.579 1.00 98.31 85 TYR A O 1
ATOM 650 N N . ALA A 1 86 ? 16.905 -12.386 -0.623 1.00 98.00 86 ALA A N 1
ATOM 651 C CA . ALA A 1 86 ? 18.271 -12.880 -0.480 1.00 98.00 86 ALA A CA 1
ATOM 652 C C . ALA A 1 86 ? 19.194 -11.802 0.115 1.00 98.00 86 ALA A C 1
ATOM 654 O O . ALA A 1 86 ? 19.944 -12.074 1.054 1.00 98.00 86 ALA A O 1
ATOM 655 N N . ALA A 1 87 ? 19.103 -10.563 -0.383 1.00 98.38 87 ALA A N 1
ATOM 656 C CA . ALA A 1 87 ? 19.881 -9.445 0.137 1.00 98.38 87 ALA A CA 1
ATOM 657 C C . ALA A 1 87 ? 19.499 -9.097 1.584 1.00 98.38 87 ALA A C 1
ATOM 659 O O . ALA A 1 87 ? 20.380 -8.905 2.421 1.00 98.38 87 ALA A O 1
ATOM 660 N N . TYR A 1 88 ? 18.204 -9.032 1.900 1.00 98.25 88 TYR A N 1
ATOM 661 C CA . TYR A 1 88 ? 17.735 -8.677 3.243 1.00 98.25 88 TYR A CA 1
ATOM 662 C C . TYR A 1 88 ? 18.092 -9.744 4.277 1.00 98.25 88 TYR A C 1
ATOM 664 O O . TYR A 1 88 ? 18.525 -9.396 5.374 1.00 98.25 88 TYR A O 1
ATOM 672 N N . LEU A 1 89 ? 17.993 -11.026 3.916 1.00 98.12 89 LEU A N 1
ATOM 673 C CA . LEU A 1 89 ? 18.429 -12.124 4.774 1.00 98.12 89 LEU A CA 1
ATOM 674 C C . LEU A 1 89 ? 19.930 -12.039 5.065 1.00 98.12 89 LEU A C 1
ATOM 676 O O . LEU A 1 89 ? 20.323 -12.119 6.222 1.00 98.12 89 LEU A O 1
ATOM 680 N N . ALA A 1 90 ? 20.763 -11.800 4.048 1.00 98.38 90 ALA A N 1
ATOM 681 C CA . ALA A 1 90 ? 22.206 -11.668 4.242 1.00 98.38 90 ALA A CA 1
ATOM 682 C C . ALA A 1 90 ? 22.573 -10.502 5.183 1.00 98.38 90 ALA A C 1
ATOM 684 O O . ALA A 1 90 ? 23.524 -10.607 5.959 1.00 98.38 90 ALA A O 1
ATOM 685 N N . VAL A 1 91 ? 21.823 -9.392 5.137 1.00 98.50 91 VAL A N 1
ATOM 686 C CA . VAL A 1 91 ? 21.991 -8.270 6.079 1.00 98.50 91 VAL A CA 1
ATOM 687 C C . VAL A 1 91 ? 21.588 -8.688 7.496 1.00 98.50 91 VAL A C 1
ATOM 689 O O . VAL A 1 91 ? 22.362 -8.438 8.419 1.00 98.50 91 VAL A O 1
ATOM 692 N N . ALA A 1 92 ? 20.441 -9.351 7.672 1.00 98.44 92 ALA A N 1
ATOM 693 C CA . ALA A 1 92 ? 19.989 -9.826 8.983 1.00 98.44 92 ALA A CA 1
ATOM 694 C C . ALA A 1 92 ? 20.986 -10.821 9.606 1.00 98.44 92 ALA A C 1
ATOM 696 O O . ALA A 1 92 ? 21.415 -10.648 10.745 1.00 98.44 92 ALA A O 1
ATOM 697 N N . GLU A 1 93 ? 21.469 -11.789 8.820 1.00 98.19 93 GLU A N 1
ATOM 698 C CA . GLU A 1 93 ? 22.487 -12.755 9.247 1.00 98.19 93 GLU A CA 1
ATOM 699 C C . GLU A 1 93 ? 23.803 -12.072 9.649 1.00 98.19 93 GLU A C 1
ATOM 701 O O . GLU A 1 93 ? 24.397 -12.421 10.671 1.00 98.19 93 GLU A O 1
ATOM 706 N N . LEU A 1 94 ? 24.253 -11.065 8.886 1.00 98.31 94 LEU A N 1
ATOM 707 C CA . LEU A 1 94 ? 25.446 -10.276 9.214 1.00 98.31 94 LEU A CA 1
ATOM 708 C C . LEU A 1 94 ? 25.285 -9.508 10.535 1.00 98.31 94 LEU A C 1
ATOM 710 O O . LEU A 1 94 ? 26.262 -9.318 11.263 1.00 98.31 94 LEU A O 1
ATOM 714 N N . GLN A 1 95 ? 24.067 -9.051 10.825 1.00 98.12 95 GLN A N 1
ATOM 715 C CA . GLN A 1 95 ? 23.718 -8.320 12.043 1.00 98.12 95 GLN A CA 1
ATOM 716 C C . GLN A 1 95 ? 23.382 -9.238 13.228 1.00 98.12 95 GLN A C 1
ATOM 718 O O . GLN A 1 95 ? 23.288 -8.745 14.352 1.00 98.12 95 GLN A O 1
ATOM 723 N N . ALA A 1 96 ? 23.297 -10.554 13.002 1.00 97.06 96 ALA A N 1
ATOM 724 C CA . ALA A 1 96 ? 22.862 -11.554 13.975 1.00 97.06 96 ALA A CA 1
ATOM 725 C C . ALA A 1 96 ? 21.453 -11.282 14.547 1.00 97.06 96 ALA A C 1
ATOM 727 O O . ALA A 1 96 ? 21.218 -11.502 15.740 1.00 97.06 96 ALA A O 1
ATOM 728 N N . GLU A 1 97 ? 20.541 -10.810 13.687 1.00 91.31 97 GLU A N 1
ATOM 729 C CA . GLU A 1 97 ? 19.105 -10.613 13.961 1.00 91.31 97 GLU A CA 1
ATOM 730 C C . GLU A 1 97 ? 18.233 -11.742 13.391 1.00 91.31 97 GLU A C 1
ATOM 732 O O . GLU A 1 97 ? 18.602 -12.325 12.344 1.00 91.31 97 GLU A O 1
#

Foldseek 3Di:
DDPVVLVVLVVLLVVLLVLLVVLQVVLVVCVVVVNNVSSVVSNVVSVVSVVRNVVSCVVNVVDDPPVVVVVVVVVVVCCCVVPVVVVVVVVCVVVVD

pLDDT: mean 98.32, std 1.27, range [89.12, 98.88]

Sequence (97 aa):
MRAMTKENLQAAFAGESQAHMKYLAFAAQAEKEGKPNIARLFQAIAYAEQVHATNHLKELGGIGDTVANLEAAIAGETFEVEEMYAAYLAVAELQAE